Protein AF-A0A7C7UX66-F1 (afdb_monomer_lite)

pLDDT: mean 91.58, std 10.77, range [51.91, 98.06]

Sequence (65 aa):
MALVPGGNLVALMVVFIGVWVMGWHLSWQLIQLNINDGANCMRLFRSNRDAGLIPVLFFAAATLV

Structure (mmCIF, N/CA/C/O backbone):
data_AF-A0A7C7UX66-F1
#
_entry.id   AF-A0A7C7UX6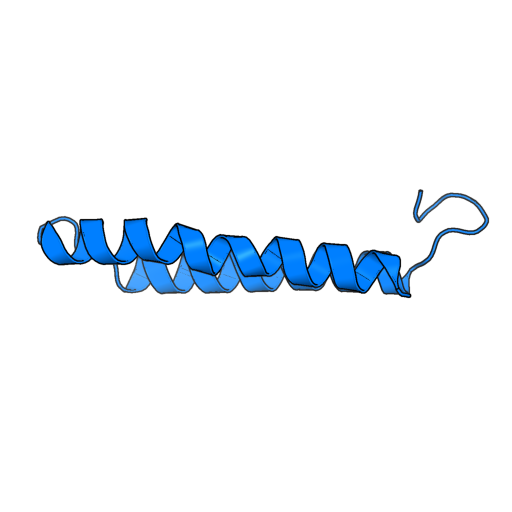6-F1
#
loop_
_atom_site.group_PDB
_atom_site.id
_atom_site.type_symbol
_atom_site.label_atom_id
_atom_site.label_alt_id
_atom_site.label_comp_id
_atom_site.label_asym_id
_atom_site.label_entity_id
_atom_site.label_seq_id
_atom_site.pdbx_PDB_ins_code
_atom_site.Cartn_x
_atom_site.Cartn_y
_atom_site.Cartn_z
_atom_site.occupancy
_atom_site.B_iso_or_equiv
_atom_site.auth_seq_id
_atom_site.auth_comp_id
_atom_site.auth_asym_id
_atom_site.auth_atom_id
_atom_site.pdbx_PDB_model_num
ATOM 1 N N . MET A 1 1 ? 20.497 -2.144 -10.936 1.00 51.91 1 MET A N 1
ATOM 2 C CA . MET A 1 1 ? 19.400 -2.503 -11.858 1.00 51.91 1 MET A CA 1
ATOM 3 C C . MET A 1 1 ? 18.745 -1.285 -12.515 1.00 51.91 1 MET A C 1
ATOM 5 O O . MET A 1 1 ? 18.632 -1.315 -13.724 1.00 51.91 1 MET A O 1
ATOM 9 N N . ALA A 1 2 ? 18.428 -0.187 -11.812 1.00 57.22 2 ALA A N 1
ATOM 10 C CA . ALA A 1 2 ? 18.039 1.081 -12.471 1.00 57.22 2 ALA A CA 1
ATOM 11 C C . ALA A 1 2 ? 19.195 2.089 -12.664 1.00 57.22 2 ALA A C 1
ATOM 13 O O . ALA A 1 2 ? 19.179 2.873 -13.600 1.00 57.22 2 ALA A O 1
ATOM 14 N N . LEU A 1 3 ? 20.219 2.039 -11.801 1.00 60.81 3 LEU A N 1
ATOM 15 C CA . LEU A 1 3 ? 21.434 2.875 -11.882 1.00 60.81 3 LEU A CA 1
ATOM 16 C C . LEU A 1 3 ? 22.597 2.189 -12.627 1.00 60.81 3 LEU A C 1
ATOM 18 O O . LEU A 1 3 ? 23.721 2.675 -12.625 1.00 60.81 3 LEU A O 1
ATOM 22 N N . VAL A 1 4 ? 22.336 1.021 -13.217 1.00 72.56 4 VAL A N 1
ATOM 23 C CA . VAL A 1 4 ? 23.304 0.295 -14.053 1.00 72.56 4 VAL A CA 1
ATOM 24 C C . VAL A 1 4 ? 23.137 0.820 -15.483 1.00 72.56 4 VAL A C 1
ATOM 26 O O . VAL A 1 4 ? 21.998 1.124 -15.847 1.00 72.56 4 VAL A O 1
ATOM 29 N N . PRO A 1 5 ? 24.203 0.942 -16.296 1.00 54.22 5 PRO A N 1
ATOM 30 C CA . PRO A 1 5 ? 24.065 1.336 -17.697 1.00 54.22 5 PRO A CA 1
ATOM 31 C C . PRO A 1 5 ? 23.011 0.459 -18.398 1.00 54.22 5 PRO A C 1
ATOM 33 O O . PRO A 1 5 ? 23.163 -0.760 -18.437 1.00 54.22 5 PRO A O 1
ATOM 36 N N . GLY A 1 6 ? 21.914 1.069 -18.870 1.00 67.00 6 GLY A N 1
ATOM 37 C CA . GLY A 1 6 ? 20.745 0.373 -19.439 1.00 67.00 6 GLY A CA 1
ATOM 38 C C . GLY A 1 6 ? 19.518 0.226 -18.519 1.00 67.00 6 GLY A C 1
ATOM 39 O O . GLY A 1 6 ? 18.542 -0.403 -18.914 1.00 67.00 6 GLY A O 1
ATOM 40 N N . GLY A 1 7 ? 19.535 0.782 -17.304 1.00 72.12 7 GLY A N 1
ATOM 41 C CA . GLY A 1 7 ? 18.393 0.750 -16.384 1.00 72.12 7 GLY A CA 1
ATOM 42 C C . GLY A 1 7 ? 17.208 1.623 -16.821 1.00 72.12 7 GLY A C 1
ATOM 43 O O . GLY A 1 7 ? 17.390 2.739 -17.307 1.00 72.12 7 GLY A O 1
ATOM 44 N N . ASN A 1 8 ? 15.982 1.133 -16.606 1.00 86.25 8 ASN A N 1
ATOM 45 C CA . ASN A 1 8 ? 14.755 1.839 -16.976 1.00 86.25 8 ASN A CA 1
ATOM 46 C C . ASN A 1 8 ? 14.227 2.716 -15.824 1.00 86.25 8 ASN A C 1
ATOM 48 O O . ASN A 1 8 ? 13.661 2.222 -14.845 1.00 86.25 8 ASN A O 1
ATOM 52 N N . LEU A 1 9 ? 14.398 4.036 -15.955 1.00 89.06 9 LEU A N 1
ATOM 53 C CA . LEU A 1 9 ? 13.916 5.020 -14.978 1.00 89.06 9 LEU A CA 1
ATOM 54 C C . LEU A 1 9 ? 12.385 5.040 -14.867 1.00 89.06 9 LEU A C 1
ATOM 56 O O . LEU A 1 9 ? 11.863 5.292 -13.783 1.00 89.06 9 LEU A O 1
ATOM 60 N N . VAL A 1 10 ? 11.667 4.754 -15.956 1.00 90.75 10 VAL A N 1
ATOM 61 C CA . VAL A 1 10 ? 10.199 4.721 -15.963 1.00 90.75 10 VAL A CA 1
ATOM 62 C C . VAL A 1 10 ? 9.700 3.530 -15.154 1.00 90.75 10 VAL A C 1
ATOM 64 O O . VAL A 1 10 ? 8.867 3.714 -14.271 1.00 90.75 10 VAL A O 1
ATOM 67 N N . ALA A 1 11 ? 10.275 2.340 -15.355 1.00 91.44 11 ALA A N 1
ATOM 68 C CA . ALA A 1 11 ? 9.956 1.162 -14.546 1.00 91.44 11 ALA A CA 1
ATOM 69 C C . ALA A 1 11 ? 10.187 1.419 -13.043 1.00 91.44 11 ALA A C 1
ATOM 71 O O . ALA A 1 11 ? 9.360 1.056 -12.205 1.00 91.44 11 ALA A O 1
ATOM 72 N N . LEU A 1 12 ? 11.273 2.117 -12.689 1.00 91.69 12 LEU A N 1
ATOM 73 C CA . LEU A 1 12 ? 11.552 2.499 -11.304 1.00 91.69 12 LEU A CA 1
ATOM 74 C C . LEU A 1 12 ? 10.506 3.483 -10.753 1.00 91.69 12 LEU A C 1
ATOM 76 O O . LEU A 1 12 ? 10.017 3.284 -9.641 1.00 91.69 12 LEU A O 1
ATOM 80 N N . MET A 1 13 ? 10.116 4.504 -11.522 1.00 94.00 13 MET A N 1
ATOM 81 C CA . MET A 1 13 ? 9.045 5.427 -11.125 1.00 94.00 13 MET A CA 1
ATOM 82 C C . MET A 1 13 ? 7.718 4.695 -10.902 1.00 94.00 13 MET A C 1
ATOM 84 O O . MET A 1 13 ? 7.056 4.937 -9.894 1.00 94.00 13 MET A O 1
ATOM 88 N N . VAL A 1 14 ? 7.359 3.757 -11.784 1.00 94.69 14 VAL A N 1
ATOM 89 C CA . VAL A 1 14 ? 6.139 2.942 -11.658 1.00 94.69 14 VAL A CA 1
ATOM 90 C C . VAL A 1 14 ? 6.142 2.153 -10.345 1.00 94.69 14 VAL A C 1
ATOM 92 O O . VAL A 1 14 ? 5.159 2.187 -9.604 1.00 94.69 14 VAL A O 1
ATOM 95 N N . VAL A 1 15 ? 7.260 1.510 -10.000 1.00 94.25 15 VAL A N 1
ATOM 96 C CA . VAL A 1 15 ? 7.413 0.789 -8.725 1.00 94.25 15 VAL A CA 1
ATOM 97 C C . VAL A 1 15 ? 7.235 1.723 -7.523 1.00 94.25 15 VAL A C 1
ATOM 99 O O . VAL A 1 15 ? 6.489 1.393 -6.599 1.00 94.25 15 VAL A O 1
ATOM 102 N N . PHE A 1 16 ? 7.870 2.899 -7.530 1.00 95.44 16 PHE A N 1
ATOM 103 C CA . PHE A 1 16 ? 7.752 3.863 -6.429 1.00 95.44 16 PHE A CA 1
ATOM 104 C C . PHE A 1 16 ? 6.333 4.405 -6.262 1.00 95.44 16 PHE A C 1
ATOM 106 O O . PHE A 1 16 ? 5.867 4.534 -5.129 1.00 95.44 16 PHE A O 1
ATOM 113 N N . ILE A 1 17 ? 5.626 4.668 -7.363 1.00 96.75 17 ILE A N 1
ATOM 114 C CA . ILE A 1 17 ? 4.215 5.062 -7.319 1.00 96.75 17 ILE A CA 1
ATOM 115 C C . ILE A 1 17 ? 3.393 3.955 -6.657 1.00 96.75 17 ILE A C 1
ATOM 117 O O . ILE A 1 17 ? 2.598 4.247 -5.767 1.00 96.75 17 ILE A O 1
ATOM 121 N N . GLY A 1 18 ? 3.626 2.688 -7.008 1.00 95.06 18 GLY A N 1
ATOM 122 C CA 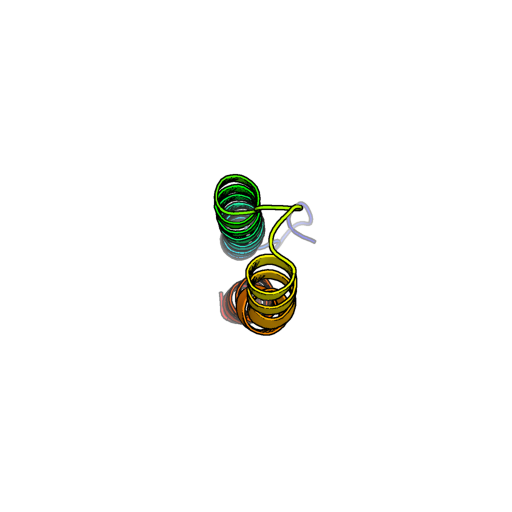. GLY 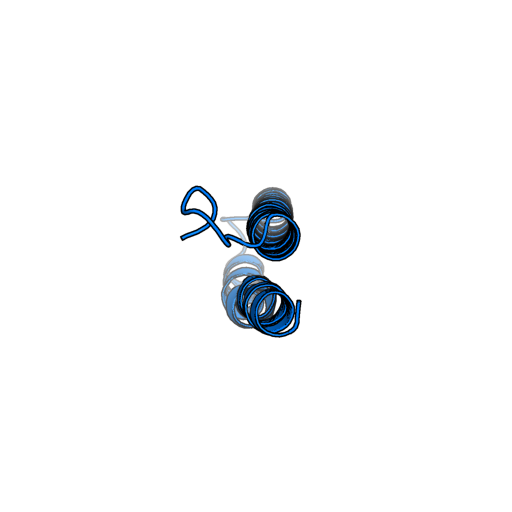A 1 18 ? 2.937 1.564 -6.374 1.00 95.06 18 GLY A CA 1
ATOM 123 C C . GLY A 1 18 ? 3.144 1.489 -4.863 1.00 95.06 18 GLY A C 1
ATOM 124 O O . GLY A 1 18 ? 2.182 1.304 -4.116 1.00 95.06 18 GLY A O 1
ATOM 125 N N . VAL A 1 19 ? 4.378 1.701 -4.396 1.00 95.94 19 VAL A N 1
ATOM 126 C CA . VAL A 1 19 ? 4.688 1.765 -2.957 1.00 95.94 19 VAL A CA 1
ATOM 127 C C . VAL A 1 19 ? 3.970 2.941 -2.291 1.00 95.94 19 VAL A C 1
ATOM 129 O O . VAL A 1 19 ? 3.390 2.778 -1.217 1.00 95.94 19 VAL A O 1
ATOM 132 N N . TRP A 1 20 ? 3.964 4.112 -2.930 1.00 97.69 20 TRP A N 1
ATOM 133 C CA . TRP A 1 20 ? 3.319 5.308 -2.390 1.00 97.69 20 TRP A CA 1
ATOM 134 C C . TRP A 1 20 ? 1.796 5.150 -2.294 1.00 97.69 20 TRP A C 1
ATOM 136 O O . TRP A 1 20 ? 1.212 5.445 -1.252 1.00 97.69 20 TRP A O 1
ATOM 146 N N . VAL A 1 21 ? 1.156 4.602 -3.334 1.00 97.44 21 VAL A N 1
ATOM 147 C CA . VAL A 1 21 ? -0.286 4.303 -3.354 1.00 97.44 21 VAL A CA 1
ATOM 148 C C . VAL A 1 21 ? -0.652 3.293 -2.266 1.00 97.44 21 VAL A C 1
ATOM 150 O O . VAL A 1 21 ? -1.636 3.496 -1.554 1.00 97.44 21 VAL A O 1
ATOM 153 N N . MET A 1 22 ? 0.153 2.241 -2.078 1.00 97.06 22 MET A N 1
ATOM 154 C CA . MET A 1 22 ? -0.060 1.279 -0.992 1.00 97.06 22 MET A CA 1
ATOM 155 C C . MET A 1 22 ? 0.044 1.956 0.384 1.00 97.06 22 MET A C 1
ATOM 157 O O . MET A 1 22 ? -0.816 1.755 1.241 1.00 97.06 22 MET A O 1
ATOM 161 N N . GLY A 1 23 ? 1.060 2.800 0.588 1.00 96.50 23 GLY A N 1
ATOM 162 C CA . GLY A 1 23 ? 1.242 3.559 1.828 1.00 96.50 23 GLY A CA 1
ATOM 163 C C . GLY A 1 23 ? 0.077 4.506 2.129 1.00 96.50 23 GLY A C 1
ATOM 164 O O . GLY A 1 23 ? -0.417 4.547 3.259 1.00 96.50 23 GLY A O 1
ATOM 165 N N . TRP A 1 24 ? -0.417 5.216 1.113 1.00 97.56 24 TRP A N 1
ATOM 166 C CA . TRP A 1 24 ? -1.603 6.064 1.226 1.00 97.56 24 TRP A CA 1
ATOM 167 C C . TRP A 1 24 ? -2.850 5.255 1.610 1.00 97.56 24 TRP A C 1
ATOM 169 O O . TRP A 1 24 ? -3.574 5.630 2.532 1.00 97.56 24 TRP A O 1
ATOM 179 N N . HIS A 1 25 ? -3.074 4.109 0.960 1.00 96.56 25 HIS A N 1
ATOM 180 C CA . HIS A 1 25 ? -4.220 3.242 1.240 1.00 96.56 25 HIS A CA 1
ATOM 181 C C . HIS A 1 25 ? -4.204 2.696 2.678 1.00 96.56 25 HIS A C 1
ATOM 183 O O . HIS A 1 25 ? -5.218 2.756 3.375 1.00 96.56 25 HIS A O 1
ATOM 189 N N . LEU A 1 26 ? -3.050 2.220 3.158 1.00 95.88 26 LEU A N 1
ATOM 190 C CA . LEU A 1 26 ? -2.888 1.776 4.548 1.00 95.88 26 LEU A CA 1
ATOM 191 C C . LEU A 1 26 ? -3.105 2.920 5.547 1.00 95.88 26 LEU A C 1
ATOM 193 O O . LEU A 1 26 ? -3.733 2.722 6.585 1.00 95.88 26 LEU A O 1
ATOM 197 N N . SER A 1 27 ? -2.634 4.127 5.225 1.00 97.25 27 SER A N 1
ATOM 198 C CA . SER A 1 27 ? -2.845 5.306 6.074 1.00 97.25 27 SER A CA 1
ATOM 199 C C . SER A 1 27 ? -4.331 5.647 6.188 1.00 97.25 27 SER A C 1
ATOM 201 O O . SER A 1 27 ? -4.820 5.914 7.284 1.00 97.25 27 SER A O 1
ATOM 203 N N . TRP A 1 28 ? -5.078 5.553 5.083 1.00 96.62 28 TRP A N 1
ATOM 204 C CA . TRP A 1 28 ? -6.533 5.693 5.107 1.00 96.62 28 TRP A CA 1
ATOM 205 C C . TRP A 1 28 ? -7.168 4.633 6.016 1.00 96.62 28 TRP A C 1
ATOM 207 O O . TRP A 1 28 ? -7.969 4.970 6.890 1.00 96.62 28 TRP A O 1
ATOM 217 N N . GLN A 1 29 ? -6.815 3.355 5.861 1.00 96.62 29 GLN A N 1
ATOM 218 C CA . GLN A 1 29 ? -7.360 2.297 6.719 1.00 96.62 29 GLN A CA 1
ATOM 219 C C . GLN A 1 29 ? -7.101 2.560 8.206 1.00 96.62 29 GLN A C 1
ATOM 221 O O . GLN A 1 29 ? -7.990 2.324 9.021 1.00 96.62 29 GLN A O 1
ATOM 226 N N . LEU A 1 30 ? -5.926 3.095 8.551 1.00 96.38 30 LEU A N 1
ATOM 227 C CA . LEU A 1 30 ? -5.578 3.453 9.924 1.00 96.38 30 LEU A CA 1
ATOM 228 C C . LEU A 1 30 ? -6.474 4.571 10.478 1.00 96.38 30 LEU A C 1
ATOM 230 O O . LEU A 1 30 ? -6.873 4.509 11.635 1.00 96.38 30 LEU A O 1
ATOM 234 N N . ILE A 1 31 ? -6.850 5.550 9.647 1.00 96.94 31 ILE A N 1
ATOM 235 C CA . ILE A 1 31 ? -7.804 6.613 10.013 1.00 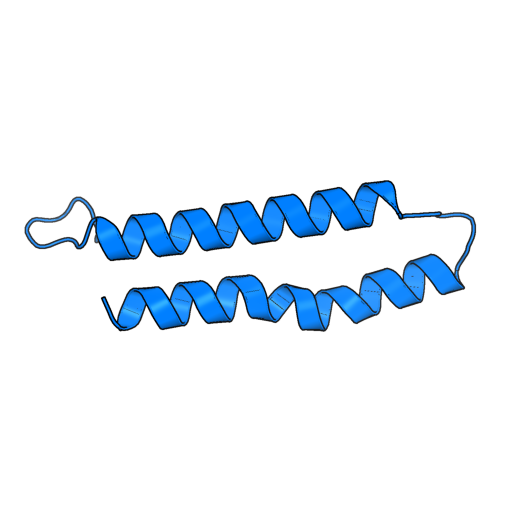96.94 31 ILE A CA 1
ATOM 236 C C . ILE A 1 31 ? -9.205 6.036 10.287 1.00 96.94 31 ILE A C 1
ATOM 238 O O . ILE A 1 31 ? -9.924 6.536 11.148 1.00 96.94 31 ILE A O 1
ATOM 242 N N . GLN A 1 32 ? -9.606 4.981 9.572 1.00 94.94 32 GLN A N 1
ATOM 243 C CA . GLN A 1 32 ? -10.903 4.313 9.758 1.00 94.94 32 GLN A CA 1
ATOM 244 C C . GLN A 1 32 ? -10.913 3.247 10.867 1.00 94.94 32 GLN A C 1
ATOM 246 O O . GLN A 1 32 ? -11.975 2.677 11.153 1.00 94.94 32 GLN A O 1
ATOM 251 N N . LEU A 1 33 ? -9.752 2.919 11.436 1.00 97.06 33 LEU A N 1
ATOM 252 C CA . LEU A 1 33 ? -9.614 1.835 12.398 1.00 97.06 33 LEU A CA 1
ATOM 253 C C . LEU A 1 33 ? -10.263 2.217 13.727 1.00 97.06 33 LEU A C 1
ATOM 255 O O . LEU A 1 33 ? -9.837 3.151 14.403 1.00 97.06 33 LEU A O 1
ATOM 259 N N . ASN A 1 34 ? -11.252 1.429 14.138 1.00 96.94 34 ASN A N 1
ATOM 260 C CA . ASN A 1 34 ? -11.825 1.499 15.473 1.00 96.94 34 ASN A CA 1
ATOM 261 C C . ASN A 1 34 ? -11.512 0.210 16.235 1.00 96.94 34 ASN A C 1
ATOM 263 O O . ASN A 1 34 ? -12.174 -0.806 16.049 1.00 96.94 34 ASN A O 1
ATOM 267 N N . ILE A 1 35 ? -10.533 0.272 17.136 1.00 96.25 35 ILE A N 1
ATOM 268 C CA . ILE A 1 35 ? -10.069 -0.888 17.914 1.00 96.25 35 ILE A CA 1
ATOM 269 C C . ILE A 1 35 ? -11.112 -1.440 18.895 1.00 96.25 35 ILE A C 1
ATOM 271 O O . ILE A 1 35 ? -10.996 -2.585 19.323 1.00 96.25 35 ILE A O 1
ATOM 275 N N . ASN A 1 36 ? -12.136 -0.651 19.233 1.00 98.06 36 ASN A N 1
ATOM 276 C CA . ASN A 1 36 ? -13.225 -1.081 20.110 1.00 98.06 36 ASN A CA 1
ATOM 277 C C . ASN A 1 36 ? -14.347 -1.801 19.339 1.00 98.06 36 ASN A C 1
ATOM 279 O O . ASN A 1 36 ? -15.269 -2.330 19.955 1.00 98.06 36 ASN A O 1
ATOM 283 N N . ASP A 1 37 ? -14.278 -1.831 18.004 1.00 97.56 37 ASP A N 1
ATOM 284 C CA . ASP A 1 37 ? -15.229 -2.516 17.129 1.00 97.56 37 ASP A CA 1
ATOM 285 C C . ASP A 1 37 ? -14.541 -3.688 16.407 1.00 97.56 37 ASP A C 1
ATOM 287 O O . ASP A 1 37 ? -13.852 -3.533 15.395 1.00 97.56 37 ASP A O 1
ATOM 291 N N . GLY A 1 38 ? -14.765 -4.904 16.911 1.00 97.31 38 GLY A N 1
ATOM 292 C CA . GLY A 1 38 ? -14.194 -6.121 16.330 1.00 97.31 38 GLY A CA 1
ATOM 293 C C . GLY A 1 38 ? -14.637 -6.394 14.886 1.00 97.31 38 GLY A C 1
ATOM 294 O O . GLY A 1 38 ? -13.870 -6.967 14.107 1.00 97.31 38 GLY A O 1
ATOM 295 N N . ALA A 1 39 ? -15.839 -5.959 14.490 1.00 97.62 39 ALA A N 1
ATOM 296 C CA . ALA A 1 39 ? -16.319 -6.125 13.121 1.00 97.62 39 ALA A CA 1
ATOM 297 C C . ALA A 1 39 ? -15.577 -5.184 12.159 1.00 97.62 39 ALA A C 1
ATOM 299 O O . ALA A 1 39 ? -15.181 -5.613 11.071 1.00 97.62 39 ALA A O 1
ATOM 300 N N . ASN A 1 40 ? -15.318 -3.936 12.573 1.00 97.31 40 ASN A N 1
ATOM 301 C CA . ASN A 1 40 ? -14.458 -2.998 11.843 1.00 97.31 40 ASN A CA 1
ATOM 302 C C . ASN A 1 40 ? -13.043 -3.569 11.659 1.00 97.31 40 ASN A C 1
ATOM 304 O O . ASN A 1 40 ? -12.564 -3.631 10.524 1.00 97.31 40 ASN A O 1
ATOM 308 N N . CYS A 1 41 ? -12.427 -4.070 12.733 1.00 97.31 41 CYS A N 1
ATOM 309 C CA . CYS A 1 41 ? -11.096 -4.678 12.692 1.00 97.31 41 CYS A CA 1
ATOM 310 C C . CYS A 1 41 ? -11.023 -5.840 11.693 1.00 97.31 41 CYS A C 1
ATOM 312 O O . CYS A 1 41 ? -10.150 -5.867 10.825 1.00 97.31 41 CYS A O 1
ATOM 314 N N . MET A 1 42 ? -11.975 -6.779 11.753 1.00 97.38 42 MET A N 1
ATOM 315 C CA . MET A 1 42 ? -12.005 -7.914 10.827 1.00 97.38 42 MET A CA 1
ATOM 316 C C . MET A 1 42 ? -12.282 -7.499 9.380 1.00 97.38 42 MET A C 1
ATOM 318 O O . MET A 1 42 ? -11.730 -8.102 8.457 1.00 97.38 42 MET A O 1
ATOM 322 N N . ARG A 1 43 ? -13.114 -6.475 9.160 1.00 96.75 43 ARG A N 1
ATOM 323 C CA . ARG A 1 43 ? -13.377 -5.927 7.824 1.00 96.75 43 ARG A CA 1
ATOM 324 C C . ARG A 1 43 ? -12.117 -5.302 7.226 1.00 96.75 43 ARG A C 1
ATOM 326 O O . ARG A 1 43 ? -11.766 -5.637 6.097 1.00 96.75 43 ARG A O 1
ATOM 333 N N . LEU A 1 44 ? -11.431 -4.436 7.976 1.00 96.62 44 LEU A N 1
ATOM 334 C CA . LEU A 1 44 ? -10.190 -3.794 7.532 1.00 96.62 44 LEU A CA 1
ATOM 335 C C . LEU A 1 44 ? -9.082 -4.828 7.291 1.00 96.62 44 LEU A C 1
ATOM 337 O O . LEU A 1 44 ? -8.422 -4.786 6.257 1.00 96.62 44 LEU A O 1
ATOM 341 N N . PHE A 1 45 ? -8.951 -5.828 8.168 1.00 95.62 45 PHE A N 1
ATOM 342 C CA . PHE A 1 45 ? -7.987 -6.913 7.985 1.00 95.62 45 PHE A CA 1
ATOM 343 C C . PHE A 1 45 ? -8.245 -7.729 6.711 1.00 95.62 45 PHE A C 1
ATOM 345 O O . PHE A 1 45 ? -7.316 -8.034 5.968 1.00 95.62 45 PHE A O 1
ATOM 352 N N . ARG A 1 46 ? -9.506 -8.065 6.410 1.00 95.81 46 ARG A N 1
ATOM 353 C CA . ARG A 1 46 ? -9.850 -8.786 5.172 1.00 95.81 46 ARG A CA 1
ATOM 354 C C . ARG A 1 46 ? -9.584 -7.946 3.925 1.00 95.81 46 ARG A C 1
ATOM 356 O O . ARG A 1 46 ? -9.073 -8.483 2.947 1.00 95.81 46 ARG A O 1
ATOM 363 N N . SER A 1 47 ? -9.856 -6.643 3.990 1.00 95.81 47 SER A N 1
ATOM 364 C CA . SER A 1 47 ? -9.575 -5.702 2.901 1.00 95.81 47 SER A CA 1
ATOM 365 C C . SER A 1 47 ? -8.079 -5.608 2.559 1.00 95.81 47 SER A C 1
ATOM 367 O O . SER A 1 47 ? -7.744 -5.295 1.418 1.00 95.81 47 SER A O 1
ATOM 369 N N . ASN A 1 48 ? -7.161 -5.966 3.471 1.00 94.94 48 ASN A N 1
ATOM 370 C CA . ASN A 1 48 ? -5.727 -6.027 3.147 1.00 94.94 48 ASN A CA 1
ATOM 371 C C . ASN A 1 48 ? -5.368 -7.061 2.082 1.00 94.94 48 ASN A C 1
ATOM 373 O O . ASN A 1 48 ? -4.355 -6.891 1.405 1.00 94.94 48 ASN A O 1
ATOM 377 N N . ARG A 1 49 ? -6.185 -8.105 1.894 1.00 93.25 49 ARG A N 1
ATOM 378 C CA . ARG A 1 49 ? -5.995 -9.037 0.775 1.00 93.25 49 ARG A CA 1
ATOM 379 C C . ARG A 1 49 ? -6.129 -8.312 -0.562 1.00 93.25 49 ARG A C 1
ATOM 381 O O . ARG A 1 49 ? -5.295 -8.510 -1.439 1.00 93.25 49 ARG A O 1
ATOM 388 N N . ASP A 1 50 ? -7.134 -7.452 -0.679 1.00 94.31 50 ASP A N 1
ATOM 389 C CA . ASP A 1 50 ? -7.400 -6.689 -1.897 1.00 94.31 50 ASP A CA 1
ATOM 390 C C . ASP A 1 50 ? -6.388 -5.550 -2.057 1.00 94.31 50 ASP A C 1
ATOM 392 O O . ASP A 1 50 ? -5.876 -5.329 -3.150 1.00 94.31 50 ASP A O 1
ATOM 396 N N . ALA A 1 51 ? -6.007 -4.889 -0.956 1.00 94.56 51 ALA A N 1
ATOM 397 C CA . ALA A 1 51 ? -4.937 -3.888 -0.961 1.00 94.56 51 ALA A CA 1
ATOM 398 C C . ALA A 1 51 ? -3.603 -4.473 -1.460 1.00 94.56 51 ALA A C 1
ATOM 400 O O . ALA A 1 51 ? -2.846 -3.793 -2.149 1.00 94.56 51 ALA A O 1
ATOM 401 N N . GLY A 1 52 ? -3.338 -5.755 -1.184 1.00 92.88 52 GLY A N 1
ATOM 402 C CA . GLY A 1 52 ? -2.181 -6.482 -1.707 1.00 92.88 52 GLY A CA 1
ATOM 403 C C . GLY A 1 52 ? -2.111 -6.547 -3.238 1.00 92.88 52 GLY A C 1
ATOM 404 O O . GLY A 1 52 ? -1.023 -6.737 -3.778 1.00 92.88 52 GLY A O 1
ATOM 405 N N . LEU A 1 53 ? -3.217 -6.329 -3.959 1.00 96.25 53 LEU A N 1
ATOM 406 C CA . LEU A 1 53 ? -3.206 -6.243 -5.423 1.00 96.25 53 LEU A CA 1
ATOM 407 C C . LEU A 1 53 ? -2.537 -4.960 -5.930 1.00 96.25 53 LEU A C 1
ATOM 409 O O . LEU A 1 53 ? -2.026 -4.958 -7.045 1.00 96.25 53 LEU A O 1
ATOM 413 N N . ILE A 1 54 ? -2.479 -3.896 -5.121 1.00 95.12 54 ILE A N 1
ATOM 414 C CA . ILE A 1 54 ? -1.823 -2.633 -5.487 1.00 95.12 54 ILE A CA 1
ATOM 415 C C . ILE A 1 54 ? -0.354 -2.876 -5.880 1.00 95.12 54 ILE A C 1
ATOM 417 O O . ILE A 1 54 ? -0.016 -2.640 -7.040 1.00 95.12 54 ILE A O 1
ATOM 421 N N . PRO A 1 55 ? 0.536 -3.390 -5.005 1.00 94.75 55 PRO A N 1
ATOM 422 C CA . PRO A 1 55 ? 1.929 -3.624 -5.386 1.00 94.75 55 PRO A CA 1
ATOM 423 C C . PRO A 1 55 ? 2.074 -4.632 -6.534 1.00 94.75 55 PRO A C 1
ATOM 425 O O . PRO A 1 55 ? 2.946 -4.452 -7.380 1.00 94.75 55 PRO A O 1
ATOM 428 N N . VAL A 1 56 ? 1.200 -5.644 -6.620 1.00 95.81 56 VAL A N 1
ATOM 429 C CA . VAL A 1 56 ? 1.208 -6.620 -7.725 1.00 95.81 56 VAL A CA 1
ATOM 430 C C . VAL A 1 56 ? 0.974 -5.932 -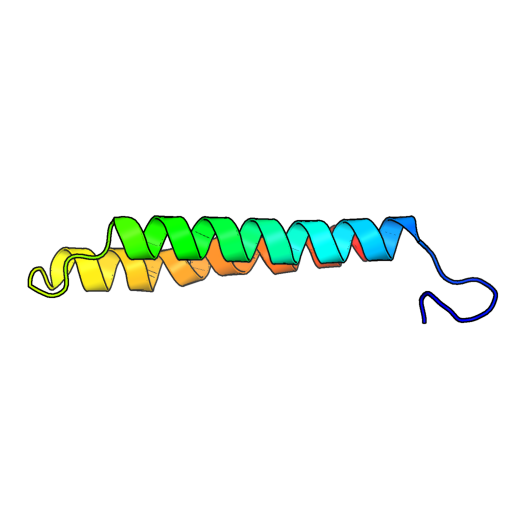9.070 1.00 95.81 56 VAL A C 1
ATOM 432 O O . VAL A 1 56 ? 1.722 -6.175 -10.014 1.00 95.81 56 VAL A O 1
ATOM 435 N N . LEU A 1 57 ? -0.020 -5.044 -9.156 1.00 96.25 57 LEU A N 1
ATOM 436 C CA . LEU A 1 57 ? -0.341 -4.310 -10.379 1.00 96.25 57 LEU A CA 1
ATOM 437 C C . LEU A 1 57 ? 0.811 -3.407 -10.823 1.00 96.25 57 LEU A C 1
ATOM 439 O O . LEU A 1 57 ? 1.182 -3.423 -11.993 1.00 96.25 57 LEU A O 1
ATOM 443 N N . PHE A 1 58 ? 1.407 -2.647 -9.902 1.00 95.81 58 PHE A N 1
ATOM 444 C CA . PHE A 1 58 ? 2.511 -1.748 -10.246 1.00 95.81 58 PHE A CA 1
ATOM 445 C C . PHE A 1 58 ? 3.794 -2.504 -10.599 1.00 95.81 58 PHE A C 1
ATOM 447 O O . PHE A 1 58 ? 4.506 -2.096 -11.513 1.00 95.81 58 PHE A O 1
ATOM 454 N N . PHE A 1 59 ? 4.085 -3.627 -9.940 1.00 94.12 59 PHE A N 1
ATOM 455 C CA . PHE A 1 59 ? 5.242 -4.447 -10.302 1.00 94.12 59 PHE A CA 1
ATOM 456 C C . PHE A 1 59 ? 5.046 -5.109 -11.667 1.00 94.12 59 PHE A C 1
ATOM 458 O O . PHE A 1 59 ? 5.970 -5.097 -12.473 1.00 94.12 59 PHE A O 1
ATOM 465 N N . ALA A 1 60 ? 3.846 -5.619 -11.959 1.00 95.44 60 ALA A N 1
ATOM 466 C CA . ALA A 1 60 ? 3.514 -6.146 -13.280 1.00 95.44 60 ALA A CA 1
ATOM 467 C C . ALA A 1 60 ? 3.557 -5.056 -14.363 1.00 95.44 60 ALA A C 1
ATOM 469 O O . ALA A 1 60 ? 4.059 -5.296 -15.451 1.00 95.44 60 ALA A O 1
ATOM 470 N N . ALA A 1 61 ? 3.092 -3.839 -14.077 1.00 94.44 61 ALA A N 1
ATOM 471 C CA . ALA A 1 61 ? 3.213 -2.724 -15.013 1.00 94.44 61 ALA A CA 1
ATOM 472 C C . ALA A 1 61 ? 4.683 -2.361 -15.282 1.00 94.44 61 ALA A C 1
ATOM 474 O O . ALA A 1 61 ? 5.048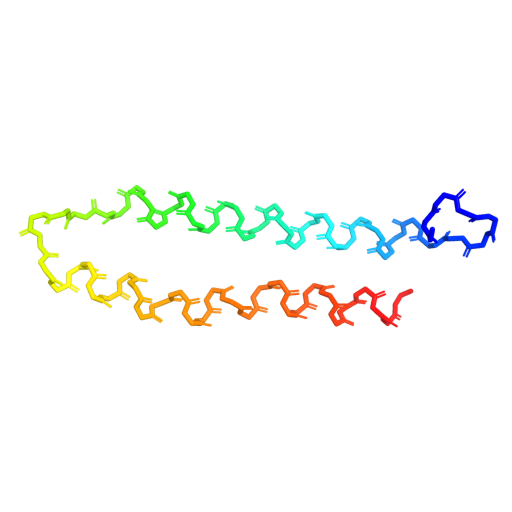 -2.087 -16.419 1.00 94.44 61 ALA A O 1
ATOM 475 N N . ALA A 1 62 ? 5.544 -2.410 -14.263 1.00 93.25 62 ALA A N 1
ATOM 476 C CA . ALA A 1 62 ? 6.964 -2.108 -14.409 1.00 93.25 62 ALA A CA 1
ATOM 477 C C . ALA A 1 62 ? 7.731 -3.123 -15.277 1.00 93.25 62 ALA A C 1
ATOM 479 O O . ALA A 1 62 ? 8.781 -2.769 -15.802 1.00 93.25 62 ALA A O 1
ATOM 480 N N . THR A 1 63 ? 7.238 -4.357 -15.452 1.00 91.69 63 THR A N 1
ATOM 481 C CA . THR A 1 63 ? 7.857 -5.330 -16.376 1.00 91.69 63 THR A CA 1
ATOM 482 C C . THR A 1 63 ? 7.469 -5.111 -17.837 1.00 91.69 63 THR A C 1
ATOM 484 O O . THR A 1 63 ? 8.093 -5.698 -18.719 1.00 91.69 63 THR A O 1
ATOM 487 N N . LEU A 1 64 ? 6.442 -4.297 -18.101 1.00 91.19 64 LEU A N 1
ATOM 488 C CA . LEU A 1 64 ? 5.939 -4.001 -19.445 1.00 91.19 64 LEU A CA 1
ATOM 489 C C . LEU A 1 64 ? 6.542 -2.728 -20.050 1.00 91.19 64 LEU A C 1
ATOM 491 O O . LEU A 1 64 ? 6.277 -2.441 -21.218 1.00 91.19 64 LEU A O 1
ATOM 495 N N . VAL A 1 65 ? 7.295 -1.956 -19.261 1.00 86.94 65 VAL A N 1
ATOM 496 C CA . VAL A 1 65 ? 7.825 -0.640 -19.642 1.00 86.94 65 VAL A CA 1
ATOM 497 C C . VAL A 1 65 ? 9.335 -0.661 -19.756 1.00 86.94 65 VAL A C 1
ATOM 499 O O . VAL A 1 65 ? 10.012 -1.340 -18.950 1.00 86.94 65 VAL A O 1
#

Foldseek 3Di:
DQPPVPHDPVLVVLLVVLVVVLVVVVVVLVVQDDPVDPVSVVVSVVCVVVSVVSNVVSNVVSVVD

Radius of gyration: 15.77 Å; chains: 1; bounding box: 40×16×40 Å

Secondary structure (DSSP, 8-state):
--SSTT--HHHHHHHHHHHHHHHHHHHHHHHH--TT-HHHHHHHHHHHHHHTHHHHHHHHHHT--